Protein AF-A0A7K2XDI0-F1 (afdb_monomer_lite)

pLDDT: mean 92.7, std 12.4, range [42.81, 98.56]

Radius of gyration: 14.96 Å; chains: 1; bounding box: 36×29×37 Å

Foldseek 3Di:
DPPQDDDDDDPLLVVQDDPLLVLLVVQLVVLCRVVVLVVVLVVLVVVCVVPVVSPVVSVVSVVVSSVRSLVRSCVVSVHSVSNVVSVVSSVVSDDDPPDD

Sequence (100 aa):
GRGRGRVVVSTGMLAGLGSAERRALFAHERAHLDGGHHRHLLTVHLAARANPFLRPLRTAVAYTAERWADEEAAAEVGSRRTVARAIGKAALLAPRAPAA

Secondary structure (DSSP, 8-state):
--PPP-----HHHHHTS-HHHHHHHHHHHHHHHHTTHHHHHHHHHHHHHH-GGGHHHHHHHHHHHHHHHHHHHHHHHT-HHHHHHHHHHHHHHSPPPPP-

Structure (mmCIF, N/CA/C/O backbone):
data_AF-A0A7K2XDI0-F1
#
_entry.id   AF-A0A7K2XDI0-F1
#
loop_
_atom_site.group_PDB
_atom_site.id
_atom_site.type_symbol
_atom_site.label_atom_id
_atom_site.label_alt_id
_atom_site.label_comp_id
_atom_site.label_asym_id
_atom_site.label_entity_id
_atom_site.label_seq_id
_atom_site.pdbx_PDB_ins_code
_atom_site.Cartn_x
_atom_site.Cartn_y
_atom_site.Cartn_z
_atom_site.occupancy
_atom_site.B_iso_or_equiv
_atom_site.auth_seq_id
_atom_site.auth_comp_id
_atom_site.auth_asym_id
_atom_site.auth_atom_id
_atom_site.pdbx_PDB_model_num
ATOM 1 N N . GLY A 1 1 ? -15.760 -5.791 -18.404 1.00 42.81 1 GLY A N 1
ATOM 2 C CA . GLY A 1 1 ? -16.147 -5.073 -17.174 1.00 42.81 1 GLY A CA 1
ATOM 3 C C . GLY A 1 1 ? -15.019 -5.178 -16.176 1.00 42.81 1 GLY A C 1
ATOM 4 O O . GLY A 1 1 ? -14.615 -6.293 -15.876 1.00 42.81 1 GLY A O 1
ATOM 5 N N . ARG A 1 2 ? -14.446 -4.052 -15.735 1.00 50.41 2 ARG A N 1
ATOM 6 C CA . ARG A 1 2 ? -13.360 -4.036 -14.741 1.00 50.41 2 ARG A CA 1
ATOM 7 C C . ARG A 1 2 ? -13.910 -4.604 -13.434 1.00 50.41 2 ARG A C 1
ATOM 9 O O . ARG A 1 2 ? -14.696 -3.938 -12.766 1.00 50.41 2 ARG A O 1
ATOM 16 N N . GLY A 1 3 ? -13.581 -5.857 -13.128 1.00 56.47 3 GLY A N 1
ATOM 17 C CA . GLY A 1 3 ? -13.951 -6.470 -11.859 1.00 56.47 3 GLY A CA 1
ATOM 18 C C . GLY A 1 3 ? -13.460 -5.572 -10.731 1.00 56.47 3 GLY A C 1
ATOM 19 O O . GLY A 1 3 ? -12.288 -5.204 -10.709 1.00 56.47 3 GLY A O 1
ATOM 20 N N . ARG A 1 4 ? -14.369 -5.164 -9.842 1.00 71.88 4 ARG A N 1
ATOM 21 C CA . ARG A 1 4 ? -14.015 -4.415 -8.634 1.00 71.88 4 ARG A CA 1
ATOM 22 C C . ARG A 1 4 ? -12.925 -5.202 -7.907 1.00 71.88 4 ARG A C 1
ATOM 24 O O . ARG A 1 4 ? -13.134 -6.382 -7.618 1.00 71.88 4 ARG A O 1
ATOM 31 N N . GLY A 1 5 ? -11.775 -4.573 -7.671 1.00 81.31 5 GLY A N 1
ATOM 32 C CA . GLY A 1 5 ? -10.680 -5.194 -6.933 1.00 81.31 5 GLY A CA 1
ATOM 33 C C . GLY A 1 5 ? -11.179 -5.729 -5.590 1.00 81.31 5 GLY A C 1
ATOM 34 O O . GLY A 1 5 ? -12.010 -5.095 -4.929 1.00 81.31 5 GLY A O 1
ATOM 35 N N . ARG A 1 6 ? -10.720 -6.924 -5.215 1.00 90.62 6 ARG A N 1
ATOM 36 C CA . ARG A 1 6 ? -11.090 -7.580 -3.957 1.00 90.62 6 ARG A CA 1
ATOM 37 C C . ARG A 1 6 ? -9.859 -7.681 -3.078 1.00 90.62 6 ARG A C 1
ATOM 39 O O . ARG A 1 6 ? -8.785 -8.003 -3.572 1.00 90.62 6 ARG A O 1
ATOM 46 N N . VAL A 1 7 ? -10.057 -7.446 -1.788 1.00 92.44 7 VAL A N 1
ATOM 47 C CA . VA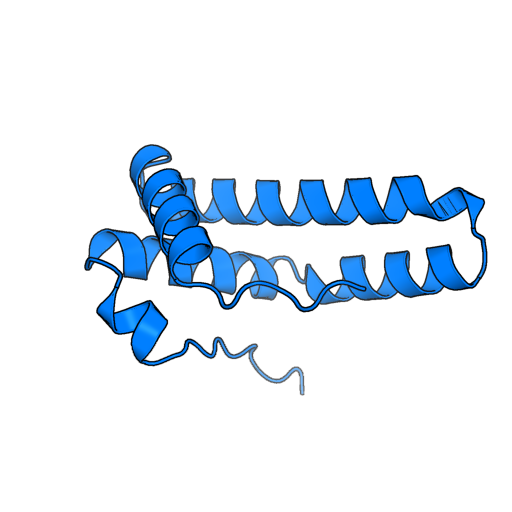L A 1 7 ? -9.034 -7.632 -0.761 1.00 92.44 7 VAL A CA 1
ATOM 48 C C . VAL A 1 7 ? -9.324 -8.954 -0.062 1.00 92.44 7 VAL A C 1
ATOM 50 O O . VAL A 1 7 ? -10.450 -9.186 0.380 1.00 92.44 7 VAL A O 1
ATOM 53 N N . VAL A 1 8 ? -8.324 -9.829 0.005 1.00 92.81 8 VAL A N 1
ATOM 54 C CA . VAL A 1 8 ? -8.392 -11.118 0.698 1.00 92.81 8 VAL A CA 1
ATOM 55 C C . VAL A 1 8 ? -7.343 -11.091 1.795 1.00 92.81 8 VAL A C 1
ATOM 57 O O . VAL A 1 8 ? -6.171 -10.861 1.522 1.00 92.81 8 VAL A O 1
ATOM 60 N N . VAL A 1 9 ? -7.765 -11.330 3.033 1.00 91.94 9 VAL A N 1
ATOM 61 C CA . VAL A 1 9 ? -6.888 -11.313 4.206 1.00 91.94 9 VAL A CA 1
ATOM 62 C C . VAL A 1 9 ? -7.053 -12.634 4.943 1.00 91.94 9 VAL A C 1
ATOM 64 O O . VAL A 1 9 ? -8.176 -13.118 5.099 1.00 91.94 9 VAL A O 1
ATOM 67 N N . SER A 1 10 ? -5.947 -13.231 5.390 1.00 93.50 10 SER A N 1
ATOM 68 C CA . SER A 1 10 ? -6.012 -14.472 6.162 1.00 93.50 10 SER A CA 1
ATOM 69 C C . SER A 1 10 ? -6.708 -14.247 7.507 1.00 93.50 10 SER A C 1
ATOM 71 O O . SER A 1 10 ? -6.625 -13.177 8.115 1.00 93.50 10 SER A O 1
ATOM 73 N N . THR A 1 11 ? -7.376 -15.284 8.008 1.00 93.25 11 THR A N 1
ATOM 74 C CA . THR A 1 11 ? -8.016 -15.250 9.330 1.00 93.25 11 THR A CA 1
ATOM 75 C C . THR A 1 11 ? -7.000 -14.977 10.439 1.00 93.25 11 THR A C 1
ATOM 77 O O . THR A 1 11 ? -7.283 -14.185 11.333 1.00 93.25 11 THR A O 1
ATOM 80 N N . GLY A 1 12 ? -5.795 -15.554 10.344 1.00 93.62 12 GLY A N 1
ATOM 81 C CA . GLY A 1 12 ? -4.698 -15.308 11.285 1.00 93.62 12 GLY A CA 1
ATOM 82 C C . GLY A 1 12 ? -4.222 -13.852 11.295 1.00 93.62 12 GLY A C 1
ATOM 83 O O . GLY A 1 12 ? -4.038 -13.277 12.365 1.00 93.62 12 GLY A O 1
ATOM 84 N N . MET A 1 13 ? -4.108 -13.220 10.121 1.00 95.12 13 MET A N 1
ATOM 85 C CA . MET A 1 13 ? -3.772 -11.796 10.016 1.00 95.12 13 MET A CA 1
ATOM 86 C C . MET A 1 13 ? -4.853 -10.923 10.662 1.00 95.12 13 MET A C 1
ATOM 88 O O . MET A 1 13 ? -4.544 -10.043 11.460 1.00 95.12 13 MET A O 1
ATOM 92 N N . LEU A 1 14 ? -6.133 -11.196 10.384 1.00 95.19 14 LEU A N 1
ATOM 93 C CA . LEU A 1 14 ? -7.237 -10.450 10.996 1.00 95.19 14 LEU A CA 1
ATOM 94 C C . LEU A 1 14 ? -7.311 -10.635 12.515 1.00 95.19 14 LEU A C 1
ATOM 96 O O . LEU A 1 14 ? -7.640 -9.679 13.217 1.00 95.19 14 LEU A O 1
ATOM 100 N N . ALA A 1 15 ? -7.007 -11.832 13.019 1.00 95.12 15 ALA A N 1
ATOM 101 C CA . ALA A 1 15 ? -6.989 -12.123 14.449 1.00 95.12 15 ALA A CA 1
ATOM 102 C C . ALA A 1 15 ? -5.841 -11.407 15.181 1.00 95.12 15 ALA A C 1
ATOM 104 O O . ALA A 1 15 ? -6.003 -11.011 16.334 1.00 95.12 15 ALA A O 1
ATOM 105 N N . GLY A 1 16 ? -4.700 -11.203 14.516 1.00 95.31 16 GLY A N 1
ATOM 106 C CA . GLY A 1 16 ? -3.534 -10.530 15.095 1.00 95.31 16 GLY A CA 1
ATOM 107 C C . GLY A 1 16 ? -3.587 -8.994 15.090 1.00 95.31 16 GLY A C 1
ATOM 108 O O . GLY A 1 16 ? -2.693 -8.355 15.650 1.00 95.31 16 GLY A O 1
ATOM 109 N N . LEU A 1 17 ? -4.618 -8.385 14.491 1.00 96.56 17 LEU A N 1
ATOM 110 C CA . LEU A 1 17 ? -4.752 -6.931 14.349 1.00 96.56 17 LEU A CA 1
ATOM 111 C C . LEU A 1 17 ? -5.938 -6.365 15.151 1.00 96.56 17 LEU A C 1
ATOM 113 O O . LEU A 1 17 ? -7.085 -6.811 15.054 1.00 96.56 17 LEU A O 1
ATOM 117 N N . GLY A 1 18 ? -5.682 -5.288 15.896 1.00 96.56 18 GLY A N 1
ATOM 118 C CA . GLY A 1 18 ? -6.708 -4.488 16.564 1.00 96.56 18 GLY A CA 1
ATOM 119 C C . GLY A 1 18 ? -7.646 -3.790 15.570 1.00 96.56 18 GLY A C 1
ATOM 120 O O . GLY A 1 18 ? -7.395 -3.744 14.369 1.00 96.56 18 GLY A O 1
ATOM 121 N N . SER A 1 19 ? -8.753 -3.210 16.045 1.00 96.38 19 SER A N 1
ATOM 122 C CA . SER A 1 19 ? -9.753 -2.572 15.163 1.00 96.38 19 SER A CA 1
ATOM 123 C C . SER A 1 19 ? -9.177 -1.432 14.310 1.00 96.38 19 SER A C 1
ATOM 125 O O . SER A 1 19 ? -9.467 -1.349 13.120 1.00 96.38 19 SER A O 1
ATOM 127 N N . ALA A 1 20 ? -8.334 -0.578 14.895 1.00 96.38 20 ALA A N 1
ATOM 128 C CA . ALA A 1 20 ? -7.682 0.518 14.179 1.00 96.38 20 ALA A CA 1
ATOM 129 C C . ALA A 1 20 ? -6.632 0.022 13.171 1.00 96.38 20 ALA A C 1
ATOM 131 O O . ALA A 1 20 ? -6.515 0.574 12.082 1.00 96.38 20 ALA A O 1
ATOM 132 N N . GLU A 1 21 ? -5.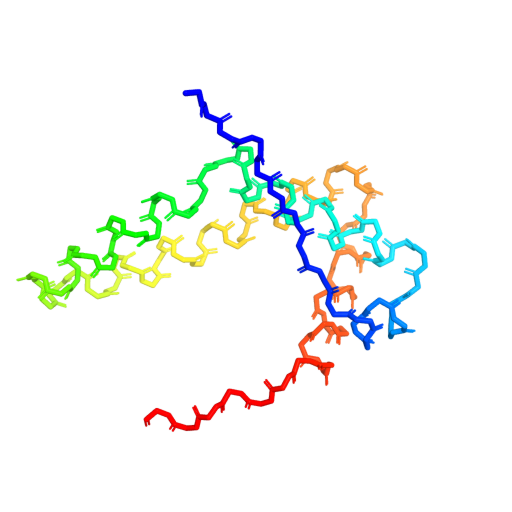913 -1.048 13.511 1.00 97.75 21 GLU A N 1
ATOM 133 C CA . GLU A 1 21 ? -4.900 -1.657 12.644 1.00 97.75 21 GLU A CA 1
ATOM 134 C C . GLU A 1 21 ? -5.549 -2.388 11.464 1.00 97.75 21 GLU A C 1
ATOM 136 O O . GLU A 1 21 ? -5.061 -2.290 10.346 1.00 97.75 21 GLU A O 1
ATOM 141 N N . ARG A 1 22 ? -6.704 -3.036 11.675 1.00 97.69 22 ARG A N 1
ATOM 142 C CA . ARG A 1 22 ? -7.510 -3.613 10.589 1.00 97.69 22 ARG A CA 1
ATOM 143 C C . ARG A 1 22 ? -8.007 -2.549 9.616 1.00 97.69 22 ARG A C 1
ATOM 145 O O . ARG A 1 22 ? -7.945 -2.770 8.414 1.00 97.69 22 ARG A O 1
ATOM 152 N N . ARG A 1 23 ? -8.471 -1.393 10.110 1.00 97.44 23 ARG A N 1
ATOM 153 C CA . ARG A 1 23 ? -8.848 -0.271 9.229 1.00 97.44 23 ARG A CA 1
ATOM 154 C C . ARG A 1 23 ? -7.657 0.222 8.411 1.00 97.44 23 ARG A C 1
ATOM 156 O O . ARG A 1 23 ? -7.804 0.396 7.212 1.00 97.44 23 ARG A O 1
ATOM 163 N N . ALA A 1 24 ? -6.489 0.372 9.038 1.00 98.19 24 ALA A N 1
ATOM 164 C CA . ALA A 1 24 ? -5.264 0.755 8.337 1.00 98.19 24 ALA A CA 1
ATOM 165 C C . ALA A 1 24 ? -4.851 -0.267 7.268 1.00 98.19 24 ALA A C 1
ATOM 167 O O . ALA A 1 24 ? -4.535 0.134 6.154 1.00 98.19 24 ALA A O 1
ATOM 168 N N . LEU A 1 25 ? -4.922 -1.566 7.577 1.00 97.31 25 LEU A N 1
ATOM 169 C CA . LEU A 1 25 ? -4.674 -2.636 6.611 1.00 97.31 25 LEU A CA 1
ATOM 170 C C . LEU A 1 25 ? -5.620 -2.513 5.408 1.00 97.31 25 LEU A C 1
ATOM 172 O O . LEU A 1 25 ? -5.170 -2.445 4.274 1.00 97.31 25 LEU A O 1
ATOM 176 N N . PHE A 1 26 ? -6.933 -2.443 5.639 1.00 97.50 26 PHE A N 1
ATOM 177 C CA . PHE A 1 26 ? -7.893 -2.373 4.535 1.00 97.50 26 PHE A CA 1
ATOM 178 C C . PHE A 1 26 ? -7.782 -1.085 3.712 1.00 97.50 26 PHE A C 1
ATOM 180 O O . PHE A 1 26 ? -7.970 -1.153 2.500 1.00 97.50 26 PHE A O 1
ATOM 187 N N . ALA A 1 27 ? -7.466 0.050 4.340 1.00 97.94 27 ALA A N 1
ATOM 188 C CA . ALA A 1 27 ? -7.210 1.309 3.643 1.00 97.94 27 ALA A CA 1
ATOM 189 C C . ALA A 1 27 ? -5.974 1.199 2.731 1.00 97.94 27 ALA A C 1
ATOM 191 O O . ALA A 1 27 ? -6.040 1.552 1.559 1.00 97.94 27 ALA A O 1
ATOM 192 N N . HIS A 1 28 ? -4.884 0.603 3.225 1.00 98.00 28 HIS A N 1
ATOM 193 C CA . HIS A 1 28 ? -3.673 0.343 2.438 1.00 98.00 28 HIS A CA 1
ATOM 194 C C . HIS A 1 28 ? -3.955 -0.586 1.241 1.00 98.00 28 HIS A C 1
ATOM 196 O O . HIS A 1 28 ? -3.634 -0.262 0.098 1.00 98.00 28 HIS A O 1
ATOM 202 N N . GLU A 1 29 ? -4.643 -1.709 1.461 1.00 96.56 29 GLU A N 1
ATOM 203 C CA . GLU A 1 29 ? -5.004 -2.636 0.378 1.00 96.56 29 GLU A CA 1
ATOM 204 C C . GLU A 1 29 ? -5.952 -1.999 -0.651 1.00 96.56 29 GLU A C 1
ATOM 206 O O . GLU A 1 29 ? -5.885 -2.287 -1.849 1.00 96.56 29 GLU A O 1
ATOM 211 N N . ARG A 1 30 ? -6.849 -1.109 -0.206 1.00 96.38 30 ARG A N 1
ATOM 212 C CA . ARG A 1 30 ? -7.729 -0.349 -1.099 1.00 96.38 30 ARG A CA 1
ATOM 213 C C . ARG A 1 30 ? -6.936 0.658 -1.931 1.00 96.38 30 ARG A C 1
ATOM 215 O O . ARG A 1 30 ? -7.157 0.700 -3.139 1.00 96.38 30 ARG A O 1
ATOM 222 N N . ALA A 1 31 ? -5.983 1.370 -1.333 1.00 97.25 31 ALA A N 1
ATOM 223 C CA . ALA A 1 31 ? -5.096 2.298 -2.032 1.00 97.25 31 ALA A CA 1
ATOM 224 C C . ALA A 1 31 ? -4.34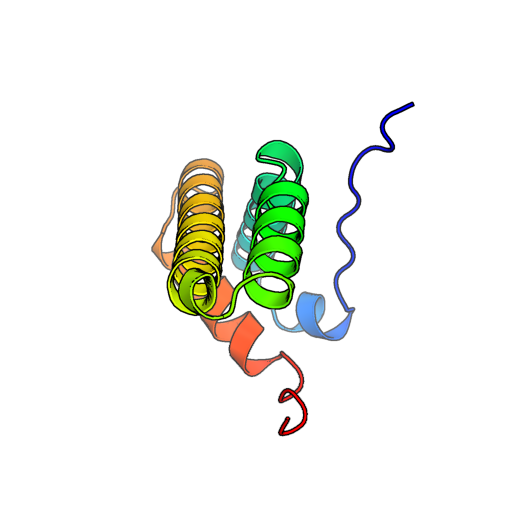5 1.616 -3.192 1.00 97.25 31 ALA A C 1
ATOM 226 O O . ALA A 1 31 ? -4.275 2.149 -4.299 1.00 97.25 31 ALA A O 1
ATOM 227 N N . HIS A 1 32 ? -3.882 0.372 -3.017 1.00 97.00 32 HIS A N 1
ATOM 228 C CA . HIS A 1 32 ? -3.281 -0.393 -4.121 1.00 97.00 32 HIS A CA 1
ATOM 229 C C . HIS A 1 32 ? -4.230 -0.651 -5.297 1.00 97.00 32 HIS A C 1
ATOM 231 O O . HIS A 1 32 ? -3.795 -0.698 -6.459 1.00 97.00 32 HIS A O 1
ATOM 237 N N . LEU A 1 33 ? -5.513 -0.874 -5.010 1.00 95.62 33 LEU A N 1
ATOM 238 C CA . LEU A 1 33 ? -6.531 -1.112 -6.027 1.00 95.62 33 LEU A CA 1
ATOM 239 C C . LEU A 1 33 ? -6.899 0.184 -6.747 1.00 95.62 33 LEU A C 1
ATOM 241 O O . LEU A 1 33 ? -6.926 0.194 -7.980 1.00 95.62 33 LEU A O 1
ATOM 245 N N . ASP A 1 34 ? -7.131 1.251 -5.988 1.00 95.38 34 ASP A N 1
ATOM 246 C CA . ASP A 1 34 ? -7.567 2.548 -6.501 1.00 95.38 34 ASP A CA 1
ATOM 247 C C . ASP A 1 34 ? -6.438 3.233 -7.291 1.00 95.38 34 ASP A C 1
ATOM 249 O O . ASP A 1 34 ? -6.661 3.695 -8.413 1.00 95.38 34 ASP A O 1
ATOM 253 N N . GLY A 1 35 ? -5.197 3.161 -6.795 1.00 94.69 35 GLY A N 1
ATOM 254 C CA . GLY A 1 35 ? -3.984 3.603 -7.493 1.00 94.69 35 GLY A CA 1
ATOM 255 C C . GLY A 1 35 ? -3.507 2.656 -8.604 1.00 94.69 35 GLY A C 1
ATOM 256 O O . GLY A 1 35 ? -2.560 2.954 -9.337 1.00 94.69 35 GLY A O 1
ATOM 257 N N . GLY A 1 36 ? -4.131 1.483 -8.764 1.00 95.56 36 GLY A N 1
ATOM 258 C CA . GLY A 1 36 ? -3.768 0.517 -9.803 1.00 95.56 36 GLY A CA 1
ATOM 259 C C . GLY A 1 36 ? -2.313 0.031 -9.718 1.00 95.56 36 GLY A C 1
ATOM 260 O O . GLY A 1 36 ? -1.708 -0.287 -10.746 1.00 95.56 36 GLY A O 1
ATOM 261 N N . HIS A 1 37 ? -1.736 -0.032 -8.513 1.00 96.81 37 HIS A N 1
ATOM 262 C CA . HIS A 1 37 ? -0.315 -0.328 -8.275 1.00 96.81 37 HIS A CA 1
ATOM 263 C C . HIS A 1 37 ? 0.127 -1.660 -8.893 1.00 96.81 37 HIS A C 1
ATOM 265 O O . HIS A 1 37 ? 1.200 -1.745 -9.486 1.00 96.81 37 HIS A O 1
ATOM 271 N N . HIS A 1 38 ? -0.746 -2.671 -8.881 1.00 94.56 38 HIS A N 1
ATOM 272 C CA . HIS A 1 38 ? -0.510 -3.967 -9.525 1.00 94.56 38 HIS A CA 1
ATOM 273 C C . HIS A 1 38 ? -0.113 -3.857 -11.011 1.00 94.56 38 HIS A C 1
ATOM 275 O O . HIS A 1 38 ? 0.709 -4.637 -11.490 1.00 94.56 38 HIS A O 1
ATOM 281 N N . ARG A 1 39 ? -0.644 -2.872 -11.752 1.00 96.38 39 ARG A N 1
ATOM 282 C CA . ARG A 1 39 ? -0.317 -2.659 -13.174 1.00 96.38 39 ARG A CA 1
ATOM 283 C C . ARG A 1 39 ? 1.079 -2.067 -13.342 1.00 96.38 39 ARG A C 1
ATOM 285 O O . ARG A 1 39 ? 1.825 -2.514 -14.214 1.00 96.38 39 ARG A O 1
ATOM 292 N N . HIS A 1 40 ? 1.438 -1.101 -12.498 1.00 96.94 40 HIS A N 1
ATOM 293 C CA . HIS A 1 40 ? 2.777 -0.513 -12.463 1.00 96.94 40 HIS A CA 1
ATOM 294 C C . HIS A 1 40 ? 3.823 -1.582 -12.139 1.00 96.94 40 HIS A C 1
ATOM 296 O O . HIS A 1 40 ? 4.786 -1.737 -12.889 1.00 96.94 40 HIS A O 1
ATOM 302 N N . LEU A 1 41 ? 3.573 -2.383 -11.096 1.00 97.12 41 LEU A N 1
ATOM 303 C CA . LEU A 1 41 ? 4.434 -3.495 -10.693 1.00 97.12 41 LEU A CA 1
ATOM 304 C C . LEU A 1 41 ? 4.615 -4.507 -11.827 1.00 97.12 41 LEU A C 1
ATOM 306 O O . LEU A 1 41 ? 5.748 -4.805 -12.202 1.00 97.12 41 LEU A O 1
ATOM 310 N N . LEU A 1 42 ? 3.522 -4.994 -12.426 1.00 97.75 42 LEU A N 1
ATOM 311 C CA . LEU A 1 42 ? 3.594 -5.936 -13.548 1.00 97.75 42 LEU A CA 1
ATOM 312 C C . LEU A 1 42 ? 4.441 -5.379 -14.701 1.00 97.75 42 LEU A C 1
ATOM 314 O O . LEU A 1 42 ? 5.284 -6.086 -15.253 1.00 97.75 42 LEU A O 1
ATOM 318 N N . THR A 1 43 ? 4.265 -4.097 -15.020 1.00 98.12 43 THR A N 1
ATOM 319 C CA . THR A 1 43 ? 5.003 -3.422 -16.093 1.00 98.12 43 THR A CA 1
ATOM 320 C C . THR A 1 43 ? 6.506 -3.411 -15.814 1.00 98.12 43 THR A C 1
ATOM 322 O O . THR A 1 43 ? 7.292 -3.837 -16.662 1.00 98.12 43 THR A O 1
ATOM 325 N N . VAL A 1 44 ? 6.928 -3.002 -14.613 1.00 98.00 44 VAL A N 1
ATOM 326 C CA . VAL A 1 44 ? 8.360 -2.967 -14.269 1.00 98.00 44 VAL A CA 1
ATOM 327 C C . VAL A 1 44 ? 8.964 -4.356 -14.064 1.00 98.00 44 VAL A C 1
ATOM 329 O O . VAL A 1 44 ? 10.151 -4.548 -14.324 1.00 98.00 44 VAL A O 1
ATOM 332 N N . HIS A 1 45 ? 8.168 -5.349 -13.659 1.00 97.69 45 HIS A N 1
ATOM 333 C CA . HIS A 1 45 ? 8.606 -6.744 -13.608 1.00 97.69 45 HIS A CA 1
ATOM 334 C C . HIS A 1 45 ? 8.928 -7.287 -15.004 1.00 97.69 45 HIS A C 1
ATOM 336 O O . HIS A 1 45 ? 9.990 -7.887 -15.188 1.00 97.69 45 HIS A O 1
ATOM 342 N N . LEU A 1 46 ? 8.053 -7.048 -15.986 1.00 98.38 46 LEU A N 1
ATOM 343 C CA . LEU A 1 46 ? 8.285 -7.435 -17.380 1.00 98.38 46 LEU A CA 1
ATOM 344 C C . LEU A 1 46 ? 9.476 -6.674 -17.976 1.00 98.38 46 LEU A C 1
ATOM 346 O O . LEU A 1 46 ? 10.348 -7.285 -18.593 1.00 98.38 46 LEU A O 1
ATOM 350 N N . ALA A 1 47 ? 9.579 -5.370 -17.711 1.00 97.81 47 ALA A N 1
ATOM 351 C CA . ALA A 1 47 ? 10.696 -4.553 -18.175 1.00 97.81 47 ALA A CA 1
ATOM 352 C C . ALA A 1 47 ? 12.048 -5.041 -17.619 1.00 97.81 47 ALA A C 1
ATOM 354 O O . ALA A 1 47 ? 13.004 -5.188 -18.373 1.00 97.81 47 ALA A O 1
ATOM 355 N N . ALA A 1 48 ? 12.126 -5.374 -16.325 1.00 97.69 48 ALA A N 1
ATOM 356 C CA . ALA A 1 48 ? 13.346 -5.897 -15.703 1.00 97.69 48 ALA A CA 1
ATOM 357 C C . ALA A 1 48 ? 13.710 -7.327 -16.151 1.00 97.69 48 ALA A C 1
ATOM 359 O O . ALA A 1 48 ? 14.872 -7.726 -16.038 1.00 97.69 48 ALA A O 1
ATOM 360 N N . ARG A 1 49 ? 12.730 -8.110 -16.631 1.00 97.44 49 ARG A N 1
ATOM 361 C CA . ARG A 1 49 ? 12.953 -9.420 -17.271 1.00 97.44 49 ARG A CA 1
ATOM 362 C C . ARG A 1 49 ? 13.508 -9.262 -18.688 1.00 97.44 49 ARG A C 1
ATOM 364 O O . ARG A 1 49 ? 14.385 -10.030 -19.060 1.00 97.44 49 ARG A O 1
ATOM 371 N N . ALA A 1 50 ? 13.024 -8.273 -19.439 1.00 98.12 50 ALA A N 1
ATOM 372 C CA . ALA A 1 50 ? 13.498 -7.972 -20.789 1.00 98.12 50 ALA A CA 1
ATOM 373 C C . ALA A 1 50 ? 14.865 -7.265 -20.796 1.00 98.12 50 ALA A C 1
ATOM 375 O O . ALA A 1 50 ? 15.692 -7.531 -21.662 1.00 98.12 50 ALA A O 1
ATOM 376 N N . ASN A 1 51 ? 15.116 -6.385 -19.822 1.00 97.56 51 ASN A N 1
ATOM 377 C CA . ASN A 1 51 ? 16.366 -5.647 -19.676 1.00 97.56 51 ASN A CA 1
ATOM 378 C C . ASN A 1 51 ? 16.826 -5.617 -18.201 1.00 97.56 51 ASN A C 1
ATOM 380 O O . ASN A 1 51 ? 16.250 -4.886 -17.387 1.00 97.56 51 ASN A O 1
ATOM 384 N N . PRO A 1 52 ? 17.903 -6.344 -17.842 1.00 95.94 52 PRO A N 1
ATOM 385 C CA . PRO A 1 52 ? 18.433 -6.375 -16.478 1.00 95.94 52 PRO A CA 1
ATOM 386 C C . PRO A 1 52 ? 18.826 -5.008 -15.896 1.00 95.94 52 PRO A C 1
ATOM 388 O O . PRO A 1 52 ? 18.770 -4.846 -14.675 1.00 95.94 52 PRO A O 1
ATOM 391 N N . PHE A 1 53 ? 19.158 -4.008 -16.723 1.00 98.00 53 PHE A N 1
ATOM 392 C CA . PHE A 1 53 ? 19.471 -2.652 -16.251 1.00 98.00 53 PHE A CA 1
ATOM 393 C C . PHE A 1 53 ? 18.258 -1.918 -15.658 1.00 98.00 53 PHE A C 1
ATOM 395 O O . PHE A 1 53 ? 18.428 -0.923 -14.961 1.00 98.00 53 PHE A O 1
ATOM 402 N N . LEU A 1 54 ? 17.038 -2.431 -15.854 1.00 97.69 54 LEU A N 1
ATOM 403 C CA . LEU A 1 54 ? 15.809 -1.889 -15.262 1.00 97.69 54 LEU A CA 1
ATOM 404 C C . LEU A 1 54 ? 15.450 -2.523 -13.906 1.00 97.69 54 LEU A C 1
ATOM 406 O O . LEU A 1 54 ? 14.433 -2.175 -13.305 1.00 97.69 54 LEU A O 1
ATOM 410 N N . ARG A 1 55 ? 16.276 -3.429 -13.366 1.00 97.25 55 ARG A N 1
ATOM 411 C CA . ARG A 1 55 ? 16.078 -3.982 -12.011 1.00 97.25 55 ARG A CA 1
ATOM 412 C C . ARG A 1 55 ? 16.020 -2.907 -10.911 1.00 97.25 55 ARG A C 1
ATOM 414 O O . ARG A 1 55 ? 15.151 -3.043 -10.048 1.00 97.25 55 ARG A O 1
ATOM 421 N N . PRO A 1 56 ? 16.853 -1.845 -10.920 1.00 98.12 56 PRO A N 1
ATOM 422 C CA . PRO A 1 56 ? 16.729 -0.759 -9.948 1.00 98.12 56 PRO A CA 1
ATOM 423 C C . PRO A 1 56 ? 15.392 -0.023 -10.068 1.00 98.12 56 PRO A C 1
ATOM 425 O O . PRO A 1 56 ? 14.764 0.258 -9.052 1.00 98.12 56 PRO A O 1
ATOM 428 N N . LEU A 1 57 ? 14.908 0.203 -11.296 1.00 97.44 57 LEU A N 1
ATOM 429 C CA . LEU A 1 57 ? 13.605 0.827 -11.541 1.00 97.44 57 LEU A CA 1
ATOM 430 C C . LEU A 1 57 ? 12.463 -0.012 -10.958 1.00 97.44 57 LEU A C 1
ATOM 432 O O . LEU A 1 57 ? 11.579 0.530 -10.302 1.00 97.44 57 LEU A O 1
ATOM 436 N N . ARG A 1 58 ? 12.503 -1.338 -11.134 1.00 97.56 58 ARG A N 1
ATOM 437 C CA . ARG A 1 58 ? 11.533 -2.251 -10.511 1.00 97.56 58 ARG A CA 1
ATOM 438 C C . ARG A 1 58 ? 11.502 -2.085 -8.991 1.00 97.56 58 ARG A C 1
ATOM 440 O O . ARG A 1 58 ? 10.422 -2.001 -8.418 1.00 97.56 58 ARG A O 1
ATOM 447 N N . THR A 1 59 ? 12.667 -2.035 -8.346 1.00 97.31 59 THR A N 1
ATOM 448 C CA . THR A 1 59 ? 12.757 -1.833 -6.892 1.00 97.31 59 THR A CA 1
ATOM 449 C C . THR A 1 59 ? 12.227 -0.458 -6.477 1.00 97.31 59 THR A C 1
ATOM 451 O O . THR A 1 59 ? 11.470 -0.374 -5.514 1.00 97.31 59 THR A O 1
ATOM 454 N N . ALA A 1 60 ? 12.568 0.602 -7.215 1.00 98.25 60 ALA A N 1
ATOM 455 C CA . ALA A 1 60 ? 12.095 1.955 -6.934 1.00 98.25 60 ALA A CA 1
ATOM 456 C C . ALA A 1 60 ? 10.568 2.064 -7.049 1.00 98.25 60 ALA A C 1
ATOM 458 O O . ALA A 1 60 ? 9.927 2.566 -6.135 1.00 98.25 60 ALA A O 1
ATOM 459 N N . VAL A 1 61 ? 9.973 1.527 -8.119 1.00 98.25 61 VAL A N 1
ATOM 460 C CA . VAL A 1 61 ? 8.513 1.544 -8.307 1.00 98.25 61 VAL A CA 1
ATOM 461 C C . VAL A 1 61 ? 7.796 0.729 -7.237 1.00 98.25 61 VAL A C 1
ATOM 463 O O . VAL A 1 61 ? 6.766 1.179 -6.746 1.00 98.25 61 VAL A O 1
ATOM 466 N N . ALA A 1 62 ? 8.340 -0.426 -6.840 1.00 97.69 62 ALA A N 1
ATOM 467 C CA . ALA A 1 62 ? 7.783 -1.186 -5.726 1.00 97.69 62 ALA A CA 1
ATOM 468 C C . ALA A 1 62 ? 7.784 -0.359 -4.438 1.00 97.69 62 ALA A C 1
ATOM 470 O O . ALA A 1 62 ? 6.733 -0.152 -3.847 1.00 97.69 62 ALA A O 1
ATOM 471 N N . TYR A 1 63 ? 8.934 0.206 -4.069 1.00 98.06 63 TYR A N 1
ATOM 472 C CA . TYR A 1 63 ? 9.041 1.053 -2.885 1.00 98.06 63 TYR A CA 1
ATOM 473 C C . TYR A 1 63 ? 8.075 2.246 -2.922 1.00 98.06 63 TYR A C 1
ATOM 475 O O . TYR A 1 63 ? 7.380 2.511 -1.944 1.00 98.06 63 TYR A O 1
ATOM 483 N N . THR A 1 64 ? 7.995 2.960 -4.044 1.00 98.19 64 THR A N 1
ATOM 484 C CA . THR A 1 64 ? 7.108 4.121 -4.170 1.00 98.19 64 THR A CA 1
ATOM 485 C C . THR A 1 64 ? 5.633 3.727 -4.104 1.00 98.19 64 THR A C 1
ATOM 487 O O . THR A 1 64 ? 4.855 4.470 -3.516 1.00 98.19 64 THR A O 1
ATOM 490 N N . ALA A 1 65 ? 5.244 2.568 -4.646 1.00 98.12 65 ALA A N 1
ATOM 491 C CA . ALA A 1 65 ? 3.870 2.072 -4.557 1.00 98.12 65 ALA A CA 1
ATOM 492 C C . ALA A 1 65 ? 3.464 1.744 -3.110 1.00 98.12 65 ALA A C 1
ATOM 494 O O . ALA A 1 65 ? 2.370 2.121 -2.695 1.00 98.12 65 ALA A O 1
ATOM 495 N N . GLU A 1 66 ? 4.352 1.113 -2.334 1.00 97.25 66 GLU A N 1
ATOM 496 C CA . GLU A 1 66 ? 4.132 0.876 -0.897 1.00 97.25 66 GLU A CA 1
ATOM 497 C C . GLU A 1 66 ? 4.008 2.203 -0.138 1.00 97.25 66 GLU A C 1
ATOM 499 O O . GLU A 1 66 ? 3.054 2.433 0.601 1.00 97.25 66 GLU A O 1
ATOM 504 N N . ARG A 1 67 ? 4.934 3.140 -0.387 1.00 97.94 67 ARG A N 1
ATOM 505 C CA . ARG A 1 67 ? 4.919 4.456 0.264 1.00 97.94 67 ARG A CA 1
ATOM 506 C C . ARG A 1 67 ? 3.683 5.279 -0.075 1.00 97.94 67 ARG A C 1
ATOM 508 O O . ARG A 1 67 ? 3.201 6.008 0.787 1.00 97.94 67 ARG A O 1
ATOM 515 N N . TRP A 1 68 ? 3.183 5.167 -1.302 1.00 98.38 68 TRP A N 1
ATOM 516 C CA . TRP A 1 68 ? 1.917 5.772 -1.697 1.00 98.38 68 TRP A CA 1
ATOM 517 C C . TRP A 1 68 ? 0.775 5.168 -0.875 1.00 98.38 68 TRP A C 1
ATOM 519 O O . TRP A 1 68 ? 0.071 5.910 -0.189 1.00 98.38 68 TRP A O 1
ATOM 529 N N . ALA A 1 69 ? 0.628 3.841 -0.880 1.00 98.12 69 ALA A N 1
ATOM 530 C CA . ALA A 1 69 ? -0.457 3.165 -0.171 1.00 98.12 69 ALA A CA 1
ATOM 531 C C . ALA A 1 69 ? -0.451 3.457 1.342 1.00 98.12 69 ALA A C 1
ATOM 533 O O . ALA A 1 69 ? -1.500 3.713 1.931 1.00 98.12 69 ALA A O 1
ATOM 534 N N . ASP A 1 70 ? 0.726 3.504 1.965 1.00 98.06 70 ASP A N 1
ATOM 535 C CA . ASP A 1 70 ? 0.894 3.889 3.369 1.00 98.06 70 ASP A CA 1
ATOM 536 C C . ASP A 1 70 ? 0.394 5.306 3.676 1.00 98.06 70 ASP A C 1
ATOM 538 O O . ASP A 1 70 ? -0.230 5.536 4.714 1.00 98.06 70 ASP A O 1
ATOM 542 N N . GLU A 1 71 ? 0.716 6.279 2.817 1.00 98.31 71 GLU A N 1
ATOM 543 C CA . GLU A 1 71 ? 0.319 7.673 3.027 1.00 98.31 71 GLU A CA 1
ATOM 544 C C . GLU A 1 71 ? -1.174 7.883 2.764 1.00 98.31 71 GLU A C 1
ATOM 546 O O . GLU A 1 71 ? -1.815 8.607 3.527 1.00 98.31 71 GLU A O 1
ATOM 551 N N . GLU A 1 72 ? -1.756 7.206 1.769 1.00 98.56 72 GLU A N 1
ATOM 552 C CA . GLU A 1 72 ? -3.213 7.194 1.578 1.00 98.56 72 GLU A CA 1
ATOM 553 C C . GLU A 1 72 ? -3.930 6.560 2.774 1.00 98.56 72 GLU A C 1
ATOM 555 O O . GLU A 1 72 ? -4.852 7.159 3.329 1.00 98.56 72 GLU A O 1
ATOM 560 N N . ALA A 1 73 ? -3.451 5.413 3.263 1.00 98.25 73 ALA A N 1
ATOM 561 C CA . ALA A 1 73 ? -4.004 4.783 4.457 1.00 98.25 73 ALA A CA 1
ATOM 562 C C . ALA A 1 73 ? -3.872 5.678 5.698 1.00 98.25 73 ALA A C 1
ATOM 564 O O . ALA A 1 73 ? -4.768 5.727 6.545 1.00 98.25 73 ALA A O 1
ATOM 565 N N . ALA A 1 74 ? -2.760 6.406 5.823 1.00 98.38 74 ALA A N 1
ATOM 566 C CA . ALA A 1 74 ? -2.545 7.329 6.929 1.00 98.38 74 ALA A CA 1
ATOM 567 C C . ALA A 1 74 ? -3.476 8.540 6.857 1.00 98.38 74 ALA A C 1
ATOM 569 O O . ALA A 1 74 ? -3.923 8.999 7.911 1.00 98.38 74 ALA A O 1
ATOM 570 N N . ALA A 1 75 ? -3.773 9.032 5.653 1.00 98.38 75 ALA A N 1
ATOM 571 C CA . ALA A 1 75 ? -4.754 10.085 5.429 1.00 98.38 75 ALA A CA 1
ATOM 572 C C . ALA A 1 75 ? -6.175 9.605 5.768 1.00 98.38 75 ALA A C 1
ATOM 574 O O . ALA A 1 75 ? -6.885 10.299 6.491 1.00 98.38 75 ALA A O 1
ATOM 575 N N . GLU A 1 76 ? -6.561 8.400 5.339 1.00 97.94 76 GLU A N 1
ATOM 576 C CA . GLU A 1 76 ? -7.889 7.827 5.607 1.00 97.94 76 GLU A CA 1
ATOM 577 C C . GLU A 1 76 ? -8.108 7.522 7.099 1.00 97.94 76 GLU A C 1
ATOM 579 O O . GLU A 1 76 ? -9.150 7.840 7.671 1.00 97.94 76 GLU A O 1
ATOM 584 N N . VAL A 1 77 ? -7.114 6.927 7.766 1.00 97.56 77 VAL A N 1
ATOM 585 C CA . VAL A 1 77 ? -7.203 6.556 9.191 1.00 97.56 77 VAL A CA 1
ATOM 586 C C . VAL A 1 77 ? -6.852 7.723 10.126 1.00 97.56 77 VAL A C 1
ATOM 588 O O . VAL A 1 77 ? -7.113 7.653 11.329 1.00 97.56 77 VAL A O 1
ATOM 591 N N . GLY A 1 78 ? -6.248 8.791 9.603 1.00 97.88 78 GLY A N 1
ATOM 592 C CA . GLY A 1 78 ? -5.838 9.976 10.360 1.00 97.88 78 GLY A CA 1
ATOM 593 C C . GLY A 1 78 ? -4.622 9.767 11.272 1.00 97.88 78 GLY A C 1
ATOM 594 O O . GLY A 1 78 ? -4.398 10.553 12.192 1.00 97.88 78 GLY A O 1
ATOM 595 N N . SER A 1 79 ? -3.834 8.699 11.084 1.00 97.88 79 SER A N 1
ATOM 596 C CA . SER A 1 79 ? -2.680 8.402 11.947 1.00 97.88 79 SER A CA 1
ATOM 597 C C . SER A 1 79 ? -1.617 7.534 11.270 1.00 97.88 79 SER A C 1
ATOM 599 O O . SER A 1 79 ? -1.750 6.309 11.182 1.00 97.88 79 SER A O 1
ATOM 601 N N . ARG A 1 80 ? -0.475 8.149 10.927 1.00 98.19 80 ARG A N 1
ATOM 602 C CA . ARG A 1 80 ? 0.737 7.437 10.466 1.00 98.19 80 ARG A CA 1
ATOM 603 C C . ARG A 1 80 ? 1.235 6.403 11.476 1.00 98.19 80 ARG A C 1
ATOM 605 O O . ARG A 1 80 ? 1.717 5.343 11.094 1.00 98.19 80 ARG A O 1
ATOM 612 N N . ARG A 1 81 ? 1.089 6.675 12.779 1.00 98.12 81 ARG A N 1
ATOM 613 C CA . ARG A 1 81 ? 1.500 5.739 13.840 1.00 98.12 81 ARG A CA 1
ATOM 614 C C . ARG A 1 81 ? 0.654 4.465 13.829 1.00 98.12 81 ARG A C 1
ATOM 616 O O . ARG A 1 81 ? 1.182 3.391 14.101 1.00 98.12 81 ARG A O 1
ATOM 623 N N . THR A 1 82 ? -0.641 4.576 13.534 1.00 98.12 82 THR A N 1
ATOM 624 C CA . THR A 1 82 ? -1.530 3.412 13.419 1.00 98.12 82 THR A CA 1
ATOM 625 C C . THR A 1 82 ? -1.146 2.559 12.217 1.00 98.12 82 THR A C 1
ATOM 627 O O . T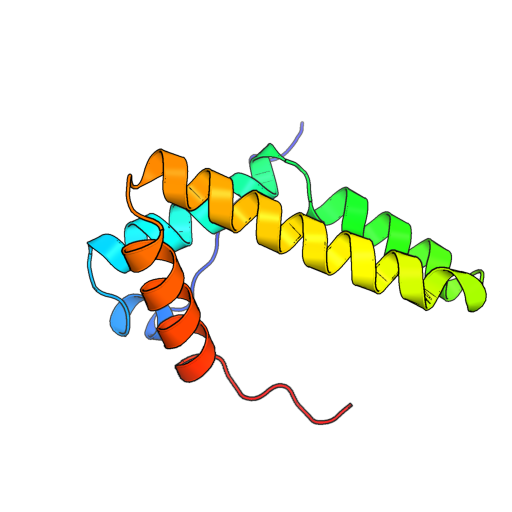HR A 1 82 ? -1.016 1.347 12.368 1.00 98.12 82 THR A O 1
ATOM 630 N N . VAL A 1 83 ? -0.895 3.189 11.065 1.00 98.38 83 VAL A N 1
ATOM 631 C CA . VAL A 1 83 ? -0.430 2.502 9.849 1.00 98.38 83 VAL A CA 1
ATOM 632 C C . VAL A 1 83 ? 0.898 1.788 10.102 1.00 98.38 83 VAL A C 1
ATOM 634 O O . VAL A 1 83 ? 0.988 0.582 9.902 1.00 98.38 83 VAL A O 1
ATOM 637 N N . ALA A 1 84 ? 1.889 2.475 10.677 1.00 97.75 84 ALA A N 1
ATOM 638 C CA . ALA A 1 84 ? 3.184 1.874 11.002 1.00 97.75 84 ALA A CA 1
ATOM 639 C C . ALA A 1 84 ? 3.069 0.663 11.950 1.00 97.75 84 ALA A C 1
ATOM 641 O O . ALA A 1 84 ? 3.752 -0.342 11.764 1.00 97.75 84 ALA A O 1
ATOM 642 N N . ARG A 1 85 ? 2.184 0.726 12.957 1.00 98.00 85 ARG A N 1
ATOM 643 C CA . ARG A 1 85 ?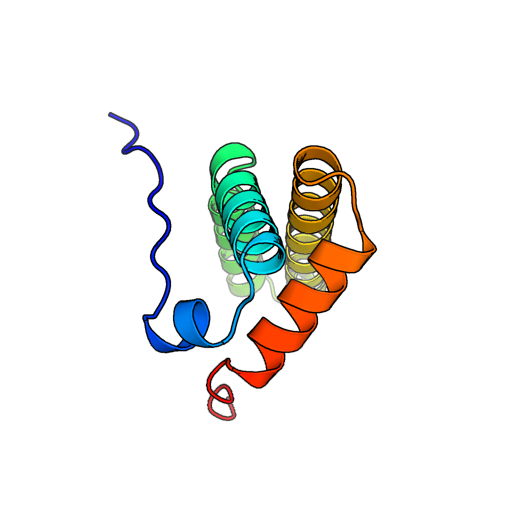 1.916 -0.416 13.850 1.00 98.00 85 ARG A CA 1
ATOM 644 C C . ARG A 1 85 ? 1.248 -1.577 13.120 1.00 98.00 85 ARG A C 1
ATOM 646 O O . ARG A 1 85 ? 1.632 -2.720 13.356 1.00 98.00 85 ARG A O 1
ATOM 653 N N . ALA A 1 86 ? 0.277 -1.291 12.252 1.00 97.56 86 ALA A N 1
ATOM 654 C CA . ALA A 1 86 ? -0.391 -2.306 11.446 1.00 97.56 86 ALA A CA 1
ATOM 655 C C . ALA A 1 86 ? 0.611 -3.034 10.539 1.00 97.56 86 ALA A C 1
ATOM 657 O O . ALA A 1 86 ? 0.652 -4.260 10.563 1.00 97.56 86 ALA A O 1
ATOM 658 N N . ILE A 1 87 ? 1.483 -2.292 9.846 1.00 95.75 87 ILE A N 1
ATOM 659 C CA . ILE A 1 87 ? 2.558 -2.845 9.006 1.00 95.75 87 ILE A CA 1
ATOM 660 C C . ILE A 1 87 ? 3.518 -3.694 9.841 1.00 95.75 87 ILE A C 1
ATO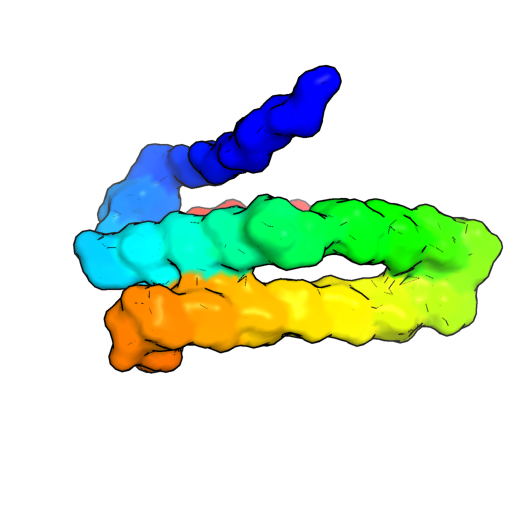M 662 O O . ILE A 1 87 ? 3.806 -4.833 9.483 1.00 95.75 87 ILE A O 1
ATOM 666 N N . GLY A 1 88 ? 3.979 -3.179 10.986 1.00 96.31 88 GLY A N 1
ATOM 667 C CA . GLY A 1 88 ? 4.891 -3.913 11.863 1.00 96.31 88 GLY A CA 1
ATOM 668 C C . GLY A 1 88 ? 4.304 -5.241 12.347 1.00 96.31 88 GLY A C 1
ATOM 669 O O . GLY A 1 88 ? 4.975 -6.269 12.303 1.00 96.31 88 GLY A O 1
ATOM 670 N N . LYS A 1 89 ? 3.030 -5.254 12.751 1.00 96.81 89 LYS A N 1
ATOM 671 C CA . LYS A 1 89 ? 2.338 -6.493 13.133 1.00 96.81 89 LYS A CA 1
ATOM 672 C C . LYS A 1 89 ? 2.112 -7.421 11.949 1.00 96.81 89 LYS A C 1
ATOM 674 O O . LYS A 1 89 ? 2.333 -8.620 12.087 1.00 96.81 89 LYS A O 1
ATOM 679 N N . ALA A 1 90 ? 1.711 -6.887 10.797 1.00 94.38 90 ALA A N 1
ATOM 680 C CA . ALA A 1 90 ? 1.530 -7.679 9.589 1.00 94.38 90 ALA A CA 1
ATOM 681 C C . ALA A 1 90 ? 2.834 -8.377 9.182 1.00 94.38 90 ALA A C 1
ATOM 683 O O . ALA A 1 90 ? 2.813 -9.568 8.892 1.00 94.38 90 ALA A O 1
ATOM 684 N N . ALA A 1 91 ? 3.975 -7.688 9.269 1.00 92.94 91 ALA A N 1
ATOM 685 C CA . ALA A 1 91 ? 5.290 -8.268 9.009 1.00 92.94 91 ALA A CA 1
ATOM 686 C C . ALA A 1 91 ? 5.664 -9.392 9.994 1.00 92.94 91 ALA A C 1
ATOM 688 O O . ALA A 1 91 ? 6.279 -10.373 9.584 1.00 92.94 91 ALA A O 1
ATOM 689 N N . LEU A 1 92 ? 5.279 -9.284 11.272 1.00 94.12 92 LEU A N 1
ATOM 690 C CA . LEU A 1 92 ? 5.505 -10.337 12.275 1.00 94.12 92 LEU A CA 1
ATOM 691 C C . LEU A 1 92 ? 4.581 -11.552 12.093 1.00 94.12 92 LEU A C 1
ATOM 693 O O . LEU A 1 92 ? 4.961 -12.668 12.436 1.00 94.12 92 LEU A O 1
ATOM 697 N N . LEU A 1 93 ? 3.365 -11.334 11.590 1.00 93.25 93 LEU A N 1
ATOM 698 C CA . LEU A 1 93 ? 2.365 -12.379 11.344 1.00 93.25 93 LEU A CA 1
ATOM 699 C C . LEU A 1 93 ? 2.528 -13.042 9.969 1.00 93.25 93 LEU A C 1
ATOM 701 O O . LEU A 1 93 ? 2.000 -14.132 9.745 1.00 93.25 93 LEU A O 1
ATOM 705 N N . ALA A 1 94 ? 3.205 -12.375 9.034 1.00 87.25 94 ALA A N 1
ATOM 706 C CA . ALA A 1 94 ? 3.443 -12.891 7.699 1.00 87.25 94 ALA A CA 1
ATOM 707 C C . ALA A 1 94 ? 4.322 -14.153 7.767 1.00 87.25 94 ALA A C 1
ATOM 709 O O . ALA A 1 94 ? 5.328 -14.172 8.483 1.00 87.25 94 ALA A O 1
ATOM 710 N N . PRO A 1 95 ? 3.993 -15.209 7.001 1.00 81.56 95 PRO A N 1
ATOM 711 C CA . PRO A 1 95 ? 4.891 -16.339 6.836 1.00 81.56 95 PRO A CA 1
ATOM 712 C C . PRO A 1 95 ? 6.248 -15.845 6.344 1.00 81.56 95 PRO A C 1
ATOM 714 O O . PRO A 1 95 ? 6.326 -15.012 5.437 1.00 81.56 95 PRO A O 1
ATOM 717 N N . ARG A 1 96 ? 7.328 -16.379 6.916 1.00 75.19 96 ARG A N 1
ATOM 718 C CA . ARG A 1 96 ? 8.672 -16.102 6.415 1.00 75.19 96 ARG A CA 1
ATOM 719 C C . ARG A 1 96 ? 8.723 -16.545 4.952 1.00 75.19 96 ARG A C 1
ATOM 721 O O . ARG A 1 96 ? 8.473 -17.714 4.661 1.00 75.19 96 ARG A O 1
ATOM 728 N N . ALA A 1 97 ? 9.004 -15.610 4.044 1.00 67.12 97 ALA A N 1
ATOM 729 C CA . ALA A 1 97 ? 9.135 -15.939 2.631 1.00 67.12 97 ALA A CA 1
ATOM 730 C C . ALA A 1 97 ? 10.187 -17.055 2.476 1.00 67.12 97 ALA A C 1
ATOM 732 O O . ALA A 1 97 ? 11.234 -16.981 3.135 1.00 67.12 97 ALA A O 1
ATOM 733 N N . PRO A 1 98 ? 9.924 -18.098 1.665 1.00 47.78 98 PRO A N 1
ATOM 734 C CA . PRO A 1 98 ? 10.933 -19.107 1.383 1.00 47.78 98 PRO A CA 1
ATOM 735 C C . PRO A 1 98 ? 12.178 -18.415 0.823 1.00 47.78 98 PRO A C 1
ATOM 737 O O . PRO A 1 98 ? 12.065 -17.459 0.051 1.00 47.78 98 PRO A O 1
ATOM 740 N N . ALA A 1 99 ? 13.358 -18.861 1.258 1.00 46.53 99 ALA A N 1
ATOM 741 C CA . ALA A 1 99 ? 14.608 -18.379 0.687 1.00 46.53 99 ALA A CA 1
ATOM 742 C C . ALA A 1 99 ? 14.581 -18.659 -0.823 1.00 46.53 99 ALA A C 1
ATOM 744 O O . ALA A 1 99 ? 14.313 -19.792 -1.229 1.00 46.53 99 ALA A O 1
ATOM 745 N N . ALA A 1 100 ? 14.753 -17.599 -1.614 1.00 45.47 100 ALA A N 1
ATOM 746 C CA . ALA A 1 100 ? 14.813 -17.656 -3.070 1.00 45.47 100 ALA A CA 1
ATOM 747 C C . ALA A 1 100 ? 16.156 -18.210 -3.550 1.00 45.47 100 ALA A C 1
ATOM 749 O O . ALA A 1 100 ? 17.173 -17.929 -2.873 1.00 45.47 100 ALA A O 1
#